Protein AF-W7QDV4-F1 (afdb_monomer_lite)

Secondary structure (DSSP, 8-state):
--TT--GGGSPPPHHHHHHHHHHHHS--BTT--HHHIIIIIHHHHHHH--TT-EEEE-TT---EEEESSTT-TTSPP--------B---EEEEE-TTSPEEEE---S----

pLDDT: mean 85.24, std 13.07, range [34.19, 94.06]

Sequence (111 aa):
MNETNKPWAQPMPEQQFSLMRQILDAPSPIGLEGAMTYGVLKPYFERFAPGDWHLHQYKGHAGVVLDTHPGRDDLLKVMIIGHADKIRMQVRSISDDGKIWINTDASCPPC

Foldseek 3Di:
DDPPPDVVVDDDPPVVVVLVVCLVPQAAAPVRLQSNLVVRVVVVCVVPQDPQWDWDDDPPDSDIDIGNHPPCPVDDDDDDDDDSHDFDWAFDDADPVRDTDTDRCRDDDDD

Radius of gyration: 19.46 Å; chains: 1; bounding box: 49×36×53 Å

Structure (mmCIF, N/CA/C/O backbone):
data_AF-W7QDV4-F1
#
_entry.id   AF-W7QDV4-F1
#
loop_
_atom_site.group_PDB
_atom_site.id
_atom_site.type_symbol
_atom_site.label_atom_id
_atom_site.label_alt_id
_atom_site.label_comp_id
_atom_site.label_asym_id
_atom_site.label_entity_id
_atom_site.label_seq_id
_atom_site.pdbx_PDB_ins_code
_atom_site.Cartn_x
_atom_site.Cartn_y
_at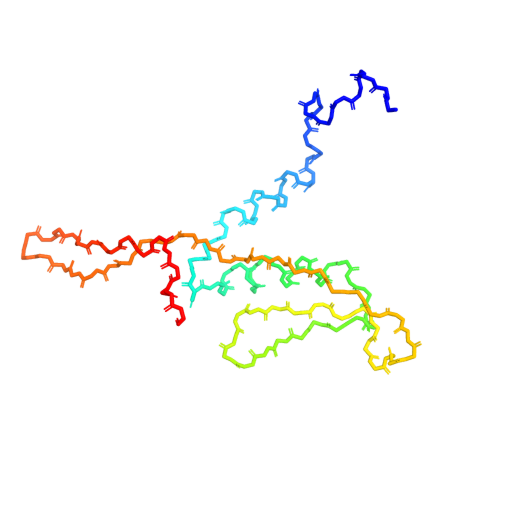om_site.Cartn_z
_atom_site.occupancy
_atom_site.B_iso_or_equiv
_atom_site.auth_seq_id
_atom_site.auth_comp_id
_atom_site.auth_asym_id
_atom_site.auth_atom_id
_atom_site.pdbx_PDB_model_num
ATOM 1 N N . MET A 1 1 ? 1.471 27.610 21.129 1.00 47.41 1 MET A N 1
ATOM 2 C CA . MET A 1 1 ? 2.384 26.532 20.691 1.00 47.41 1 MET A CA 1
ATOM 3 C C . MET A 1 1 ? 3.788 26.956 21.085 1.00 47.41 1 MET A C 1
ATOM 5 O O . MET A 1 1 ? 4.193 28.033 20.678 1.00 47.41 1 MET A O 1
ATOM 9 N N . ASN A 1 2 ? 4.472 26.205 21.954 1.00 52.31 2 ASN A N 1
ATOM 10 C CA . ASN A 1 2 ? 5.819 26.566 22.414 1.00 52.31 2 ASN A CA 1
ATOM 11 C C . ASN A 1 2 ? 6.821 26.454 21.252 1.00 52.31 2 ASN A C 1
ATOM 13 O O . ASN A 1 2 ? 7.011 25.366 20.714 1.00 52.31 2 ASN A O 1
ATOM 17 N N . GLU A 1 3 ? 7.477 27.568 20.918 1.00 60.69 3 GLU A N 1
ATOM 18 C CA . GLU A 1 3 ? 8.542 27.722 19.904 1.00 60.69 3 GLU A CA 1
ATOM 19 C C . GLU A 1 3 ? 9.678 26.680 20.009 1.00 60.69 3 GLU A C 1
ATOM 21 O O . GLU A 1 3 ? 10.369 26.395 19.030 1.00 60.69 3 GLU A O 1
ATOM 26 N N . THR A 1 4 ? 9.864 26.085 21.190 1.00 60.66 4 THR A N 1
ATOM 27 C CA . THR A 1 4 ? 10.951 25.154 21.519 1.00 60.66 4 THR A CA 1
ATOM 28 C C . THR A 1 4 ? 10.664 23.688 21.204 1.00 60.66 4 THR A C 1
ATOM 30 O O . THR A 1 4 ? 11.595 22.889 21.228 1.00 60.66 4 THR A O 1
ATOM 33 N N . ASN A 1 5 ? 9.420 23.301 20.901 1.00 70.00 5 ASN A N 1
ATOM 34 C CA . ASN A 1 5 ? 9.072 21.898 20.645 1.00 70.00 5 ASN A CA 1
ATOM 35 C C . ASN A 1 5 ? 8.727 21.679 19.169 1.00 70.00 5 ASN A C 1
ATOM 37 O O . ASN A 1 5 ? 7.590 21.403 18.789 1.00 70.00 5 ASN A O 1
ATOM 41 N N . LYS A 1 6 ? 9.732 21.897 18.320 1.00 77.75 6 LYS A N 1
ATOM 42 C CA . LYS A 1 6 ? 9.627 21.697 16.877 1.00 77.75 6 LYS A CA 1
ATOM 43 C C . LYS A 1 6 ? 9.684 20.192 16.580 1.00 77.75 6 LYS A C 1
ATOM 45 O O . LYS A 1 6 ? 10.669 19.561 16.955 1.00 77.75 6 LYS A O 1
ATOM 50 N N . PRO A 1 7 ? 8.694 19.602 15.887 1.00 72.69 7 PRO A N 1
ATOM 51 C CA . PRO A 1 7 ? 8.656 18.156 15.642 1.00 72.69 7 PRO A CA 1
ATOM 52 C C . PRO A 1 7 ? 9.832 17.642 14.795 1.00 72.69 7 PRO A C 1
ATOM 54 O O . PRO A 1 7 ? 10.145 16.462 14.848 1.00 72.69 7 PRO A O 1
ATOM 57 N N . TRP A 1 8 ? 10.526 18.519 14.062 1.00 81.31 8 TRP A N 1
ATOM 58 C CA . TRP A 1 8 ? 11.757 18.194 13.328 1.00 81.31 8 TRP A CA 1
ATOM 59 C C . TRP A 1 8 ? 13.040 18.262 14.173 1.00 81.31 8 TRP A C 1
ATOM 61 O O . TRP A 1 8 ? 14.112 17.936 13.674 1.00 81.31 8 TRP A O 1
ATOM 71 N N . ALA A 1 9 ? 12.961 18.714 15.429 1.00 86.00 9 ALA A N 1
ATOM 72 C CA . ALA A 1 9 ? 14.098 18.762 16.350 1.00 86.00 9 ALA A CA 1
ATOM 73 C C . ALA A 1 9 ? 14.279 17.459 17.149 1.00 86.00 9 ALA A C 1
ATOM 75 O O . ALA A 1 9 ? 15.273 17.310 17.853 1.00 86.00 9 ALA A O 1
ATOM 76 N N . GLN A 1 10 ? 13.324 16.530 17.055 1.00 86.38 10 GLN A N 1
ATOM 77 C CA . GLN A 1 10 ? 13.376 15.216 17.689 1.00 86.38 10 GLN A CA 1
ATOM 78 C C . GLN A 1 10 ? 13.356 14.130 16.608 1.00 86.38 10 GLN A C 1
ATOM 80 O O . GLN A 1 10 ? 12.637 14.278 15.616 1.00 86.38 10 GLN A O 1
ATOM 85 N N . PRO A 1 11 ? 14.133 13.045 16.765 1.00 87.75 11 PRO A N 1
ATOM 86 C CA . PRO A 1 11 ? 14.071 11.929 15.837 1.00 87.75 11 PRO A CA 1
ATOM 87 C C . PRO A 1 11 ? 12.683 11.283 15.876 1.00 87.75 11 PRO A C 1
ATOM 89 O O . PRO A 1 11 ? 12.031 11.215 16.921 1.00 87.75 11 PRO A O 1
ATOM 92 N N . MET A 1 12 ? 12.240 10.789 14.721 1.00 89.62 12 MET A N 1
ATOM 93 C CA . MET A 1 12 ? 11.018 9.997 14.629 1.00 89.62 12 MET A CA 1
ATOM 94 C C . MET A 1 12 ? 11.137 8.761 15.539 1.00 89.62 12 MET A C 1
ATOM 96 O O . MET A 1 12 ? 12.189 8.118 15.531 1.00 89.62 12 MET A O 1
ATOM 100 N N . PRO A 1 13 ? 10.089 8.391 16.298 1.00 93.25 13 PRO A N 1
ATOM 101 C CA . PRO A 1 13 ? 10.103 7.171 17.097 1.00 93.25 13 PRO A CA 1
ATOM 102 C C . PRO A 1 13 ? 10.435 5.938 16.250 1.00 93.25 13 PRO A C 1
ATOM 104 O O . PRO A 1 13 ? 9.913 5.779 15.146 1.00 93.25 13 PRO A O 1
ATOM 107 N N . GLU A 1 14 ? 11.241 5.028 16.796 1.00 93.62 14 GLU A N 1
ATOM 108 C CA . GLU A 1 14 ? 11.794 3.882 16.056 1.00 93.62 14 GLU A CA 1
ATOM 109 C C . GLU A 1 14 ? 10.721 3.007 15.388 1.00 93.62 14 GLU A C 1
ATOM 111 O O . GLU A 1 14 ? 10.885 2.550 14.258 1.00 93.62 14 GLU A O 1
ATOM 116 N N . GLN A 1 15 ? 9.581 2.811 16.058 1.00 91.94 15 GLN A N 1
ATOM 117 C CA . GLN A 1 15 ? 8.463 2.037 15.512 1.00 91.94 15 GLN A CA 1
ATOM 118 C C . GLN A 1 15 ? 7.847 2.704 14.276 1.00 91.94 15 GLN A C 1
ATOM 120 O O . GLN A 1 15 ? 7.561 2.028 13.287 1.00 91.94 15 GLN A O 1
ATOM 125 N N . GLN A 1 16 ? 7.669 4.028 14.317 1.00 92.00 16 GLN A N 1
ATOM 126 C CA . GLN A 1 16 ? 7.144 4.792 13.189 1.00 92.00 16 GLN A CA 1
ATOM 127 C C . GLN A 1 16 ? 8.161 4.816 12.045 1.00 92.00 16 GLN A C 1
ATOM 129 O O . GLN A 1 16 ? 7.790 4.605 10.894 1.00 92.00 16 GLN A O 1
ATOM 134 N N . PHE A 1 17 ? 9.446 4.993 12.358 1.00 93.75 17 PHE A N 1
ATOM 135 C CA . PHE A 1 17 ? 10.515 4.966 11.363 1.00 93.75 17 PHE A CA 1
ATOM 136 C C . PHE A 1 17 ? 10.612 3.608 10.657 1.00 93.75 17 PHE A C 1
ATOM 138 O O . PHE A 1 17 ? 10.670 3.547 9.429 1.00 93.75 17 PHE A O 1
ATOM 145 N N . SER A 1 18 ? 10.551 2.513 11.416 1.00 94.00 18 SER A N 1
ATOM 146 C CA . SER A 1 18 ? 10.566 1.150 10.878 1.00 94.00 18 SER A CA 1
ATOM 147 C C . SER A 1 18 ? 9.383 0.882 9.947 1.00 94.00 18 SER A C 1
ATOM 149 O O . SER A 1 18 ? 9.565 0.313 8.871 1.00 94.00 18 SER A O 1
ATOM 151 N N . LEU A 1 19 ? 8.182 1.340 10.318 1.00 92.62 19 LEU A N 1
ATOM 152 C CA . LEU A 1 19 ? 7.003 1.249 9.458 1.00 92.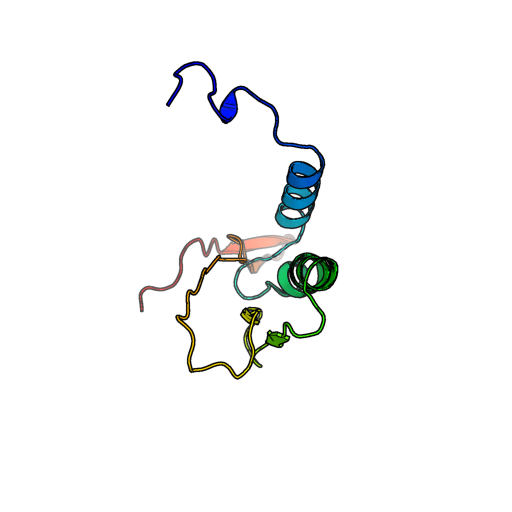62 19 LEU A CA 1
ATOM 153 C C . LEU A 1 19 ? 7.185 2.058 8.169 1.00 92.62 19 LEU A C 1
ATOM 155 O O . LEU A 1 19 ? 6.959 1.541 7.078 1.00 92.62 19 LEU A O 1
ATOM 159 N N . MET A 1 20 ? 7.634 3.311 8.278 1.00 93.31 20 MET A N 1
ATOM 160 C CA . MET A 1 20 ? 7.888 4.159 7.110 1.00 93.31 20 MET A CA 1
ATOM 161 C C . MET A 1 20 ? 8.926 3.537 6.181 1.00 93.31 20 MET A C 1
ATOM 163 O O . MET A 1 20 ? 8.762 3.574 4.964 1.00 93.31 20 MET A O 1
ATOM 167 N N . ARG A 1 21 ? 9.964 2.908 6.737 1.00 94.06 21 ARG A N 1
ATOM 168 C CA . ARG A 1 21 ? 10.961 2.173 5.961 1.00 94.06 21 ARG A CA 1
ATOM 169 C C . ARG A 1 21 ? 10.332 1.014 5.188 1.00 94.06 21 ARG A C 1
ATOM 171 O O . ARG A 1 21 ? 10.613 0.891 4.005 1.00 94.06 21 ARG A O 1
ATOM 178 N N . GLN A 1 22 ? 9.462 0.216 5.809 1.00 93.62 22 GLN A N 1
ATOM 179 C CA . GLN A 1 22 ? 8.748 -0.876 5.126 1.00 93.62 22 GLN A CA 1
ATOM 180 C C . GLN A 1 22 ? 7.842 -0.362 4.000 1.00 93.62 22 GLN A C 1
ATOM 182 O O . GLN A 1 22 ? 7.839 -0.919 2.905 1.00 93.62 22 GLN A O 1
ATOM 187 N N . ILE A 1 23 ? 7.114 0.730 4.248 1.00 92.69 23 ILE A N 1
ATOM 188 C CA . ILE A 1 23 ? 6.277 1.385 3.236 1.00 92.69 23 ILE A CA 1
ATOM 189 C C . ILE A 1 23 ? 7.146 1.861 2.067 1.00 92.69 23 ILE A C 1
ATOM 191 O O . ILE A 1 23 ? 6.823 1.616 0.909 1.00 92.69 23 ILE A O 1
ATOM 195 N N . LEU A 1 24 ? 8.269 2.530 2.328 1.00 92.00 24 LEU A N 1
ATOM 196 C CA . LEU A 1 24 ? 9.136 3.051 1.269 1.00 92.00 24 LEU A CA 1
ATOM 197 C C . LEU A 1 24 ? 9.833 1.942 0.470 1.00 92.00 24 LEU A C 1
ATOM 199 O O . LEU A 1 24 ? 9.941 2.083 -0.748 1.00 92.00 24 LEU A O 1
ATOM 203 N N . ASP A 1 25 ? 10.219 0.849 1.124 1.00 93.88 25 ASP A N 1
ATOM 204 C CA . ASP A 1 25 ? 10.905 -0.295 0.513 1.00 93.88 25 ASP A CA 1
ATOM 205 C C . ASP A 1 25 ? 9.983 -1.142 -0.381 1.00 93.88 25 ASP A C 1
ATOM 207 O O . ASP A 1 25 ? 10.417 -1.679 -1.398 1.00 93.88 25 ASP A O 1
ATOM 211 N N . ALA A 1 26 ? 8.684 -1.212 -0.066 1.00 93.56 26 ALA A N 1
ATOM 212 C CA . ALA A 1 26 ? 7.733 -1.966 -0.877 1.00 93.56 26 ALA A CA 1
ATOM 213 C C . ALA A 1 26 ? 7.534 -1.327 -2.268 1.00 93.56 26 ALA A C 1
ATOM 215 O O . ALA A 1 26 ? 7.065 -0.187 -2.356 1.00 93.56 26 ALA A O 1
ATOM 216 N N . PRO A 1 27 ? 7.837 -2.023 -3.379 1.00 90.81 27 PRO A N 1
ATOM 217 C CA . PRO A 1 27 ? 7.631 -1.470 -4.711 1.00 90.81 27 PRO A CA 1
ATOM 218 C C . PRO A 1 27 ? 6.132 -1.328 -4.997 1.00 90.81 27 PRO A C 1
ATOM 220 O O . PRO A 1 27 ? 5.383 -2.298 -4.937 1.00 90.81 27 PRO A O 1
ATOM 223 N N . SER A 1 28 ? 5.687 -0.121 -5.332 1.00 90.56 28 SER A N 1
ATOM 224 C CA . SER A 1 28 ? 4.295 0.141 -5.716 1.00 90.56 28 SER A CA 1
ATOM 225 C C . SER A 1 28 ? 4.190 1.096 -6.897 1.00 90.56 28 SER A C 1
ATOM 227 O O . SER A 1 28 ? 3.549 2.135 -6.784 1.00 90.56 28 SER A O 1
ATOM 229 N N . PRO A 1 29 ? 4.836 0.805 -8.039 1.00 88.19 29 PRO A N 1
ATOM 230 C CA . PRO A 1 29 ? 4.650 1.639 -9.213 1.00 88.19 29 PRO A CA 1
ATOM 231 C C . PRO A 1 29 ? 3.158 1.712 -9.562 1.00 88.19 29 PRO A C 1
ATOM 233 O O . PRO A 1 29 ? 2.450 0.718 -9.403 1.00 88.19 29 PRO A O 1
ATOM 236 N N . ILE A 1 30 ? 2.686 2.872 -10.030 1.00 84.94 30 ILE A N 1
ATOM 237 C CA . ILE A 1 30 ? 1.274 3.051 -10.411 1.00 84.94 30 ILE A CA 1
ATOM 238 C C . ILE A 1 30 ? 0.789 1.893 -11.305 1.00 84.94 30 ILE A C 1
ATOM 240 O O . ILE A 1 30 ? 1.537 1.405 -12.151 1.00 84.94 30 ILE A O 1
ATOM 244 N N . GLY A 1 31 ? -0.420 1.387 -11.079 1.00 82.06 31 GLY A N 1
ATOM 245 C CA . GLY A 1 31 ? -0.991 0.194 -11.717 1.00 82.06 31 GLY A CA 1
ATOM 246 C C . GLY A 1 31 ? -0.438 -1.160 -11.243 1.00 82.06 31 GLY A C 1
ATOM 247 O O . GLY A 1 31 ? -0.900 -2.196 -11.719 1.00 82.06 31 GLY A O 1
ATOM 248 N N . LEU A 1 32 ? 0.555 -1.177 -10.350 1.00 85.56 32 LEU A N 1
ATOM 249 C CA . LEU A 1 32 ? 1.238 -2.369 -9.835 1.00 85.56 32 LEU A CA 1
ATOM 250 C C . LEU A 1 32 ? 1.497 -2.246 -8.318 1.00 85.56 32 LEU A C 1
ATOM 252 O O . LEU A 1 32 ? 2.596 -2.490 -7.821 1.00 85.56 32 LEU A O 1
ATOM 256 N N . GLU A 1 33 ? 0.469 -1.883 -7.554 1.00 89.12 33 GLU A N 1
ATOM 257 C CA . GLU A 1 33 ? 0.569 -1.559 -6.124 1.00 89.12 33 GLU A CA 1
ATOM 258 C C . GLU A 1 33 ? 0.470 -2.783 -5.198 1.00 89.12 33 GLU A C 1
ATOM 260 O O . GLU A 1 33 ? 0.538 -2.654 -3.977 1.00 89.12 33 GLU A O 1
ATOM 265 N N . GLY A 1 34 ? 0.325 -3.990 -5.754 1.00 86.06 34 GLY A N 1
ATOM 266 C CA . GLY A 1 34 ? 0.029 -5.201 -4.984 1.00 86.06 34 GLY A CA 1
ATOM 267 C C . GLY A 1 34 ? 1.022 -5.496 -3.853 1.00 86.06 34 GLY A C 1
ATOM 268 O O . GLY A 1 34 ? 0.601 -5.910 -2.774 1.00 86.06 34 GLY A O 1
ATOM 269 N N . ALA A 1 35 ? 2.320 -5.245 -4.047 1.00 88.94 35 ALA A N 1
ATOM 270 C CA . ALA A 1 35 ? 3.308 -5.486 -2.993 1.00 88.94 35 ALA A CA 1
ATOM 271 C C . ALA A 1 35 ? 3.134 -4.533 -1.796 1.00 88.94 35 ALA A C 1
ATOM 273 O O . ALA A 1 35 ? 3.282 -4.961 -0.655 1.00 88.94 35 ALA A O 1
ATOM 274 N N . MET A 1 36 ? 2.738 -3.279 -2.028 1.00 92.62 36 MET A N 1
ATOM 275 C CA . MET A 1 36 ? 2.384 -2.349 -0.952 1.00 92.62 36 MET A CA 1
ATOM 276 C C . MET A 1 36 ? 1.074 -2.757 -0.281 1.00 92.62 36 MET A C 1
ATOM 278 O O . MET A 1 36 ? 1.018 -2.905 0.940 1.00 92.62 36 MET A O 1
ATOM 282 N N . THR A 1 37 ? 0.021 -2.968 -1.069 1.00 90.75 37 THR A N 1
ATOM 283 C CA . THR A 1 37 ? -1.317 -3.237 -0.538 1.00 90.75 37 THR A CA 1
ATOM 284 C C . THR A 1 37 ? -1.366 -4.535 0.258 1.00 90.75 37 THR A C 1
ATOM 286 O O . THR A 1 37 ? -1.807 -4.534 1.406 1.00 90.75 37 THR A O 1
ATOM 289 N N . TYR A 1 38 ? -0.917 -5.645 -0.330 1.00 89.12 38 TYR A N 1
ATOM 290 C CA . TYR A 1 38 ? -1.024 -6.966 0.292 1.00 89.12 38 TYR A CA 1
ATOM 291 C C . TYR A 1 38 ? 0.186 -7.312 1.158 1.00 89.12 38 TYR A C 1
ATOM 293 O O . TYR A 1 38 ? 0.045 -8.092 2.094 1.00 89.12 38 TYR A O 1
ATOM 301 N N . GLY A 1 39 ? 1.361 -6.760 0.847 1.00 89.25 39 GLY A N 1
ATOM 302 C CA . GLY A 1 39 ? 2.598 -7.061 1.568 1.00 89.25 39 GLY A CA 1
ATOM 303 C C . GLY A 1 39 ? 2.843 -6.174 2.786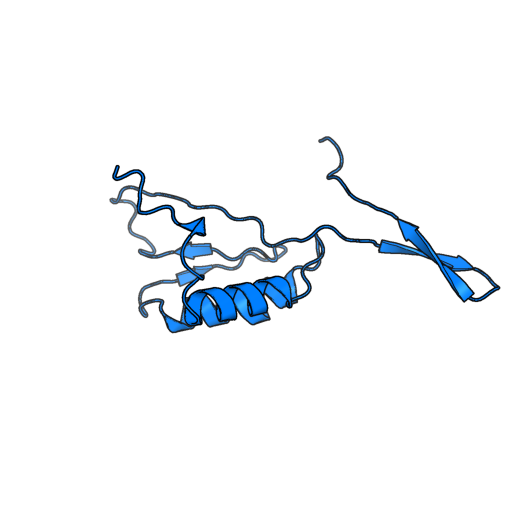 1.00 89.25 39 GLY A C 1
ATOM 304 O O . GLY A 1 39 ? 3.494 -6.625 3.724 1.00 89.25 39 GLY A O 1
ATOM 305 N N . VAL A 1 40 ? 2.317 -4.942 2.802 1.00 92.62 40 VAL A N 1
ATOM 306 C CA . VAL A 1 40 ? 2.567 -3.979 3.889 1.00 92.62 40 VAL A CA 1
ATOM 307 C C . VAL A 1 40 ? 1.275 -3.498 4.536 1.00 92.62 40 VAL A C 1
ATOM 309 O O . VAL A 1 40 ? 1.079 -3.707 5.731 1.00 92.62 40 VAL A O 1
ATOM 312 N N . LEU A 1 41 ? 0.373 -2.878 3.770 1.00 92.19 41 LEU A N 1
ATOM 313 C CA . LEU A 1 41 ? -0.783 -2.173 4.332 1.00 92.19 41 LEU A CA 1
ATOM 314 C C . LEU A 1 41 ? -1.806 -3.118 4.960 1.00 92.19 41 LEU A C 1
ATOM 316 O O . LEU A 1 41 ? -2.187 -2.922 6.110 1.00 92.19 41 LEU A O 1
ATOM 320 N N . LYS A 1 42 ? -2.231 -4.160 4.240 1.00 91.56 42 LYS A N 1
ATOM 321 C CA . LYS A 1 42 ? -3.189 -5.142 4.760 1.00 91.56 42 LYS A CA 1
ATOM 322 C C . LYS A 1 42 ? -2.683 -5.821 6.047 1.00 91.56 42 LYS A C 1
ATOM 324 O O . LYS A 1 42 ? -3.394 -5.725 7.044 1.00 91.56 42 LYS A O 1
ATOM 329 N N . PRO A 1 43 ? -1.464 -6.399 6.092 1.00 92.56 43 PRO A N 1
ATOM 330 C CA . PRO A 1 43 ? -0.922 -6.971 7.326 1.00 92.56 43 PRO A CA 1
ATOM 331 C C . PRO A 1 43 ? -0.798 -5.951 8.462 1.00 92.56 43 PRO A C 1
ATOM 333 O O . PRO A 1 43 ? -1.012 -6.282 9.628 1.00 92.56 43 PRO A O 1
ATOM 336 N N . TYR A 1 44 ? -0.454 -4.700 8.138 1.00 92.75 44 TYR A N 1
ATOM 337 C CA . TYR A 1 44 ? -0.377 -3.635 9.130 1.00 92.75 44 TYR A CA 1
ATOM 338 C C . TYR A 1 44 ? -1.750 -3.317 9.734 1.00 92.75 44 TYR A C 1
ATOM 340 O O . TYR A 1 44 ? -1.858 -3.231 10.955 1.00 92.75 44 TYR A O 1
ATOM 348 N N . PHE A 1 45 ? -2.799 -3.197 8.914 1.00 92.69 45 PHE A N 1
ATOM 349 C CA . PHE A 1 45 ? -4.164 -2.970 9.393 1.00 92.69 45 PHE A CA 1
ATOM 350 C C . PHE A 1 45 ? -4.680 -4.141 10.227 1.00 92.69 45 PHE A C 1
ATOM 352 O O . PHE A 1 45 ? -5.173 -3.928 11.330 1.00 92.69 45 PHE A O 1
ATOM 359 N N . GLU A 1 46 ? -4.486 -5.374 9.761 1.00 91.06 46 GLU A N 1
ATOM 360 C CA . GLU A 1 46 ? -4.900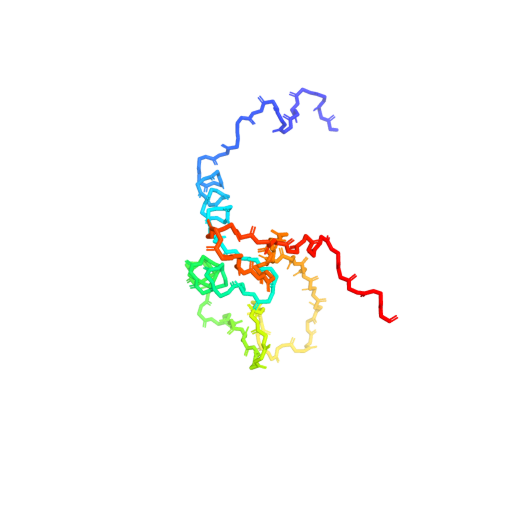 -6.590 10.475 1.00 91.06 46 GLU A CA 1
ATOM 361 C C . GLU A 1 46 ? -4.235 -6.735 11.854 1.00 91.06 46 GLU A C 1
ATOM 363 O O . GLU A 1 46 ? -4.787 -7.382 12.740 1.00 91.06 46 GLU A O 1
ATOM 368 N N . ARG A 1 47 ? -3.070 -6.111 12.077 1.00 91.31 47 ARG A N 1
ATOM 369 C CA . ARG A 1 47 ? -2.378 -6.148 13.372 1.00 91.31 47 ARG A CA 1
ATOM 370 C C . ARG A 1 47 ? -3.093 -5.357 14.468 1.00 91.31 47 ARG A C 1
ATOM 372 O O . ARG A 1 47 ? -2.979 -5.731 15.634 1.00 91.31 47 ARG A O 1
ATOM 379 N N . PHE A 1 48 ? -3.726 -4.234 14.131 1.00 90.50 48 PHE A N 1
ATOM 380 C CA . PHE A 1 48 ? -4.333 -3.343 15.128 1.00 90.50 48 PHE A CA 1
ATOM 381 C C . PHE A 1 48 ? -5.854 -3.250 15.023 1.00 90.50 48 PHE A C 1
ATOM 383 O O . PHE A 1 48 ? -6.484 -2.798 15.978 1.00 90.50 48 PHE A O 1
ATOM 390 N N . ALA A 1 49 ? -6.436 -3.635 13.887 1.00 92.00 49 ALA A N 1
ATOM 391 C CA . ALA A 1 49 ? -7.870 -3.582 13.673 1.00 92.00 49 ALA A CA 1
ATOM 392 C C . ALA A 1 49 ? -8.597 -4.565 14.614 1.00 92.00 49 ALA A C 1
ATOM 394 O O . ALA A 1 49 ? -8.265 -5.754 14.642 1.00 92.00 49 ALA A O 1
ATOM 395 N N . PRO A 1 50 ? -9.592 -4.092 15.380 1.00 91.19 50 PRO A N 1
ATOM 396 C CA . PRO A 1 50 ? -10.564 -4.948 16.048 1.00 91.19 50 PRO A CA 1
ATOM 397 C C . PRO A 1 50 ? -11.272 -5.908 15.076 1.00 91.19 50 PRO A C 1
ATOM 399 O O . PRO A 1 50 ? -11.390 -5.631 13.885 1.00 91.19 50 PRO A O 1
ATOM 402 N N . GLY A 1 51 ? -11.765 -7.043 15.582 1.00 89.19 51 GLY A N 1
ATOM 403 C CA . GLY A 1 51 ? -12.373 -8.089 14.744 1.00 89.19 51 GLY A CA 1
ATOM 404 C C . GLY A 1 51 ? -13.708 -7.712 14.089 1.00 89.19 51 GLY A C 1
ATOM 405 O O . GLY A 1 51 ? -14.158 -8.415 13.190 1.00 89.19 51 GLY A O 1
ATOM 406 N N . ASP A 1 52 ? -14.342 -6.630 14.536 1.00 91.50 52 ASP A N 1
ATOM 407 C CA . ASP A 1 52 ? -15.549 -6.035 13.956 1.00 91.50 52 ASP A CA 1
ATOM 408 C C . ASP A 1 52 ? -15.246 -5.010 12.849 1.00 91.50 52 ASP A C 1
ATOM 410 O O . ASP A 1 52 ? -16.169 -4.525 12.197 1.00 91.50 52 ASP A O 1
ATOM 414 N N . TRP A 1 53 ? -13.971 -4.691 12.603 1.00 93.81 53 TRP A N 1
ATOM 415 C CA . TRP A 1 53 ? -13.556 -3.860 11.474 1.00 93.81 53 TRP A CA 1
ATOM 416 C C . TRP A 1 53 ? -13.409 -4.715 10.217 1.00 93.81 53 TRP A C 1
ATOM 418 O O . TRP A 1 53 ? -12.966 -5.863 10.265 1.00 93.81 53 TRP A O 1
ATOM 428 N N . HIS A 1 54 ? -13.741 -4.144 9.061 1.00 91.69 54 HIS A N 1
ATOM 429 C CA . HIS A 1 54 ? -13.683 -4.845 7.783 1.00 91.69 54 HIS A CA 1
ATOM 430 C C . HIS A 1 54 ? -12.698 -4.183 6.832 1.00 91.69 54 HIS A C 1
ATOM 432 O O . HIS A 1 54 ? -12.781 -2.995 6.529 1.00 91.69 54 HIS A O 1
ATOM 438 N N . LEU A 1 55 ? -11.777 -4.986 6.302 1.00 91.19 55 LEU A N 1
ATOM 439 C CA . LEU A 1 55 ? -10.926 -4.571 5.198 1.00 91.19 55 LEU A CA 1
ATOM 440 C C . LEU A 1 55 ? -11.599 -4.947 3.873 1.00 91.19 55 LEU A C 1
ATOM 442 O O . LEU A 1 55 ? -11.693 -6.122 3.515 1.00 91.19 55 LEU A O 1
ATOM 446 N N . HIS A 1 56 ? -12.059 -3.944 3.134 1.00 90.62 56 HIS A N 1
ATOM 447 C CA . HIS A 1 56 ? -12.684 -4.113 1.830 1.00 90.62 56 HIS A CA 1
ATOM 448 C C . HIS A 1 56 ? -11.652 -4.021 0.710 1.00 90.62 56 HIS A C 1
ATOM 450 O O . HIS A 1 56 ? -10.800 -3.129 0.685 1.00 90.62 56 HIS A O 1
ATOM 456 N N . GLN A 1 57 ? -11.790 -4.923 -0.258 1.00 86.62 57 GLN A N 1
ATOM 457 C CA . GLN A 1 57 ? -11.028 -4.933 -1.496 1.00 86.62 57 GLN A CA 1
ATOM 458 C C . GLN A 1 57 ? -11.998 -5.022 -2.672 1.00 86.62 57 GLN A C 1
ATOM 460 O O . GLN A 1 57 ? -12.918 -5.841 -2.674 1.00 86.62 57 GLN A O 1
ATOM 465 N N . TYR A 1 58 ? -11.765 -4.201 -3.691 1.00 84.25 58 TYR A N 1
ATOM 466 C CA . TYR A 1 58 ? -12.608 -4.152 -4.878 1.00 84.25 58 TYR A CA 1
ATOM 467 C C . TYR A 1 58 ? -11.900 -4.820 -6.053 1.00 84.25 58 TYR A C 1
ATOM 469 O O . TYR A 1 58 ? -10.729 -4.565 -6.330 1.00 84.25 58 TYR A O 1
ATOM 477 N N . LYS A 1 59 ? -12.613 -5.697 -6.763 1.00 79.62 59 LYS A N 1
ATOM 478 C CA . LYS A 1 59 ? -12.062 -6.398 -7.927 1.00 79.62 59 LYS A CA 1
ATOM 479 C C . LYS A 1 59 ? -11.633 -5.380 -8.991 1.00 79.62 59 LYS A C 1
ATOM 481 O O . LYS A 1 59 ? -12.425 -4.530 -9.376 1.00 79.62 59 LYS A O 1
ATOM 486 N N . GLY A 1 60 ? -10.395 -5.495 -9.473 1.00 76.62 60 GLY A N 1
ATOM 487 C CA . GLY A 1 60 ? -9.821 -4.569 -10.458 1.00 76.62 60 GLY A CA 1
ATOM 488 C C . GLY A 1 60 ? -9.126 -3.342 -9.859 1.00 76.62 60 GLY A C 1
ATOM 489 O O . GLY A 1 60 ? -8.519 -2.585 -10.608 1.00 76.62 60 GLY A O 1
ATOM 490 N N . HIS A 1 61 ? -9.144 -3.176 -8.532 1.00 76.38 61 HIS A N 1
ATOM 491 C CA . HIS A 1 61 ? -8.426 -2.114 -7.834 1.00 76.38 61 HIS A CA 1
ATOM 492 C C . HIS A 1 61 ? -7.462 -2.706 -6.803 1.00 76.38 61 HIS A C 1
ATOM 494 O O . HIS A 1 61 ? -7.826 -3.582 -6.021 1.00 76.38 61 HIS A O 1
ATOM 500 N N . ALA A 1 62 ? -6.231 -2.198 -6.774 1.00 80.12 62 ALA A N 1
ATOM 501 C CA . ALA A 1 62 ? -5.264 -2.529 -5.728 1.00 80.12 62 ALA A CA 1
ATOM 502 C C . ALA A 1 62 ? -5.478 -1.703 -4.445 1.00 80.12 62 ALA A C 1
ATOM 504 O O . ALA A 1 62 ? -4.709 -1.834 -3.500 1.00 80.12 62 ALA A O 1
ATOM 505 N N . GLY A 1 63 ? -6.503 -0.847 -4.397 1.00 83.94 63 GLY A N 1
ATOM 506 C CA . GLY A 1 63 ? -6.867 -0.092 -3.202 1.00 83.94 63 GLY A CA 1
ATOM 507 C C . GLY A 1 63 ? -7.513 -0.975 -2.134 1.00 83.94 63 GLY A C 1
ATOM 508 O O . GLY A 1 63 ? -8.235 -1.926 -2.443 1.00 83.94 63 GLY A O 1
ATOM 509 N N . VAL A 1 64 ? -7.277 -0.621 -0.874 1.00 89.19 64 VAL A N 1
ATOM 510 C CA . VAL A 1 64 ? -7.952 -1.203 0.291 1.00 89.19 64 VAL A CA 1
ATOM 511 C C . VAL A 1 64 ? -8.689 -0.114 1.047 1.00 89.19 64 VAL A C 1
ATOM 513 O O . VAL A 1 64 ? -8.228 1.025 1.117 1.00 89.19 64 VAL A O 1
ATOM 516 N N . VAL A 1 65 ? -9.832 -0.470 1.620 1.00 92.00 65 VAL A N 1
ATOM 517 C CA . VAL A 1 65 ? -10.610 0.416 2.487 1.00 92.00 65 VAL A CA 1
ATOM 518 C C . VAL A 1 65 ? -10.777 -0.273 3.828 1.00 92.00 65 VAL A C 1
ATOM 520 O O . VAL A 1 65 ? -11.283 -1.389 3.882 1.00 92.00 65 VAL A O 1
ATOM 523 N N . LEU A 1 66 ? -10.339 0.382 4.899 1.00 92.81 66 LEU A N 1
ATOM 524 C CA . LEU A 1 66 ? -10.584 -0.074 6.261 1.00 92.81 66 LEU A CA 1
ATOM 525 C C . LEU A 1 66 ? -11.871 0.577 6.773 1.00 92.81 66 LEU A C 1
AT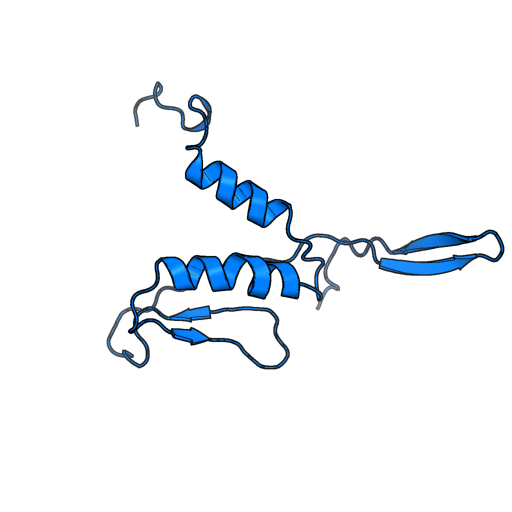OM 527 O O . LEU A 1 66 ? -11.904 1.787 6.990 1.00 92.81 66 LEU A O 1
ATOM 531 N N . ASP A 1 67 ? -12.918 -0.222 6.938 1.00 93.00 67 ASP A N 1
ATOM 532 C CA . ASP A 1 67 ? -14.174 0.186 7.559 1.00 93.00 67 ASP A CA 1
ATOM 533 C C . ASP A 1 67 ? -14.150 -0.175 9.046 1.00 93.00 67 ASP A C 1
ATOM 535 O O . ASP A 1 67 ? -13.941 -1.327 9.423 1.00 93.00 67 ASP A O 1
ATOM 539 N N . THR A 1 68 ? -14.347 0.832 9.891 1.00 92.31 68 THR A N 1
ATOM 540 C CA . THR A 1 68 ? -14.312 0.681 11.351 1.00 92.31 68 THR A CA 1
ATOM 541 C C . THR A 1 68 ? -15.662 0.295 11.951 1.00 92.31 68 THR A C 1
ATOM 543 O O . THR A 1 68 ? -15.702 -0.170 13.083 1.00 92.31 68 THR A O 1
ATOM 546 N N . HIS A 1 69 ? -16.767 0.525 11.235 1.00 92.25 69 HIS A N 1
ATOM 547 C CA . HIS A 1 69 ? -18.131 0.305 11.723 1.00 92.25 69 HIS A CA 1
ATOM 548 C C . HIS A 1 69 ? -19.025 -0.155 10.557 1.00 92.25 69 HIS A C 1
ATOM 550 O O . HIS A 1 69 ? -19.912 0.589 10.117 1.00 92.25 69 HIS A O 1
ATOM 556 N N . PRO A 1 70 ? -18.810 -1.382 10.050 1.00 90.62 70 PRO A N 1
ATOM 557 C CA . PRO A 1 70 ? -19.557 -1.911 8.911 1.00 90.62 70 PRO A CA 1
ATOM 558 C C . PRO A 1 70 ? -21.072 -1.892 9.178 1.00 90.62 70 PRO A C 1
ATOM 560 O O . PRO A 1 70 ? -21.555 -2.367 10.206 1.00 90.62 70 PRO A O 1
ATOM 563 N N . GLY A 1 71 ? -21.848 -1.349 8.239 1.00 88.62 71 GLY A N 1
ATOM 564 C CA . GLY A 1 71 ? -23.318 -1.355 8.301 1.00 88.62 71 GLY A CA 1
ATOM 565 C C . GLY A 1 71 ? -23.954 -0.361 9.283 1.00 88.62 71 GLY A C 1
ATOM 566 O O . GLY A 1 71 ? -25.173 -0.373 9.453 1.00 88.62 71 GLY A O 1
ATOM 567 N N . ARG A 1 72 ? -23.167 0.517 9.919 1.00 89.00 72 ARG A N 1
ATOM 568 C CA . ARG A 1 72 ? -23.678 1.612 10.761 1.00 89.00 72 ARG A CA 1
ATOM 569 C C . ARG A 1 72 ? -23.844 2.889 9.945 1.00 89.00 72 ARG A C 1
ATOM 571 O O . ARG A 1 72 ? -22.978 3.761 9.915 1.00 89.00 72 ARG A O 1
ATOM 578 N N . ASP A 1 73 ? -24.984 2.990 9.271 1.00 89.00 73 ASP A N 1
ATOM 579 C CA . ASP A 1 73 ? -25.343 4.161 8.460 1.00 89.00 73 ASP A CA 1
ATOM 580 C C . ASP A 1 73 ? -25.880 5.344 9.283 1.00 89.00 73 ASP A C 1
ATOM 582 O O . ASP A 1 73 ? -26.046 6.440 8.756 1.00 89.00 73 ASP A O 1
ATOM 586 N N . ASP A 1 74 ? -26.124 5.138 10.578 1.00 93.06 74 ASP A N 1
ATOM 587 C CA . ASP A 1 74 ? -26.613 6.135 11.534 1.00 93.06 74 ASP A CA 1
ATOM 588 C C . ASP A 1 74 ? -25.518 7.079 12.064 1.00 93.06 74 ASP A C 1
ATOM 590 O O . ASP A 1 74 ? -25.821 8.090 12.699 1.00 93.06 74 ASP A O 1
ATOM 594 N N . LEU A 1 75 ? -24.245 6.760 11.813 1.00 92.19 75 LEU A N 1
ATOM 595 C CA . LEU A 1 75 ? -23.090 7.500 12.316 1.00 92.19 75 LEU A CA 1
ATOM 596 C C . LEU A 1 75 ? -22.539 8.490 11.280 1.00 92.19 75 LEU A C 1
ATOM 598 O O . LEU A 1 75 ? -22.657 8.304 10.068 1.00 92.19 75 LEU A O 1
ATOM 602 N N . LEU A 1 76 ? -21.861 9.535 11.763 1.00 93.31 76 LEU A N 1
ATOM 603 C CA . LEU A 1 76 ? -21.080 10.425 10.905 1.00 93.31 76 LEU A CA 1
ATOM 604 C C . LEU A 1 76 ? -19.929 9.646 10.252 1.00 93.31 76 LEU A C 1
ATOM 606 O O . LEU A 1 76 ? -19.096 9.064 10.945 1.00 93.31 76 LEU A O 1
ATOM 610 N N . LYS A 1 77 ? -19.845 9.700 8.920 1.00 92.44 77 LYS A N 1
ATOM 611 C CA . LYS A 1 77 ? -18.784 9.047 8.145 1.00 92.44 77 LYS A CA 1
ATOM 612 C C . LYS A 1 77 ? -17.668 10.038 7.815 1.00 92.44 77 LYS A C 1
ATOM 614 O O . LYS A 1 77 ? -17.925 11.099 7.251 1.00 92.44 77 LYS A O 1
ATOM 619 N N . VAL A 1 78 ? -16.428 9.667 8.130 1.00 93.81 78 VAL A N 1
ATOM 620 C CA . VAL A 1 78 ? -15.214 10.411 7.761 1.00 93.81 78 VAL A CA 1
ATOM 621 C C . VAL A 1 78 ? -14.317 9.490 6.941 1.00 93.81 78 VAL A C 1
ATOM 623 O O . VAL A 1 78 ? -14.016 8.382 7.375 1.00 93.81 78 VAL A O 1
ATOM 626 N N . MET A 1 79 ? -13.882 9.948 5.764 1.00 93.31 79 MET A N 1
ATOM 627 C CA . MET A 1 79 ? -12.998 9.191 4.876 1.00 93.31 79 MET A CA 1
ATOM 628 C C . MET A 1 79 ? -11.637 9.879 4.777 1.00 93.31 79 MET A C 1
ATOM 630 O O . MET A 1 79 ? -11.548 11.036 4.369 1.00 93.31 79 MET A O 1
ATOM 634 N N . ILE A 1 80 ? -10.578 9.154 5.138 1.00 92.12 80 ILE A N 1
ATOM 635 C CA . ILE A 1 80 ? -9.187 9.586 4.963 1.00 92.12 80 ILE A CA 1
ATOM 636 C C . ILE A 1 80 ? -8.611 8.797 3.792 1.00 92.12 80 ILE A C 1
ATOM 638 O O . ILE A 1 80 ? -8.650 7.568 3.792 1.00 92.12 80 ILE A O 1
ATOM 642 N N . ILE A 1 81 ? -8.093 9.508 2.791 1.00 90.50 81 ILE A N 1
ATOM 643 C CA . ILE A 1 81 ? -7.593 8.912 1.550 1.00 90.50 81 ILE A CA 1
ATOM 644 C C . ILE A 1 81 ? -6.101 9.196 1.429 1.00 90.50 81 ILE A C 1
ATOM 646 O O . ILE A 1 81 ? -5.669 10.344 1.531 1.00 90.50 81 ILE A O 1
ATOM 650 N N . GLY A 1 82 ? -5.327 8.139 1.194 1.00 89.62 82 GLY A N 1
ATOM 651 C CA . GLY A 1 82 ? -3.909 8.204 0.870 1.00 89.62 82 GLY A CA 1
ATOM 652 C C . GLY A 1 82 ? -3.631 7.501 -0.453 1.00 89.62 82 GLY A C 1
ATOM 653 O O . GLY A 1 82 ? -4.246 6.482 -0.762 1.00 89.62 82 GLY A O 1
ATOM 654 N N . HIS A 1 83 ? -2.700 8.054 -1.222 1.00 88.94 83 HIS A N 1
ATOM 655 C CA . HIS A 1 83 ? -2.170 7.436 -2.433 1.00 88.94 83 HIS A CA 1
ATOM 656 C C . HIS A 1 83 ? -1.047 6.464 -2.045 1.00 88.94 83 HIS A C 1
ATOM 658 O O . HIS A 1 83 ? -0.158 6.816 -1.267 1.00 88.94 83 HIS A O 1
ATOM 664 N N . ALA A 1 84 ? -1.141 5.228 -2.539 1.00 87.88 84 ALA A N 1
ATOM 665 C CA . ALA A 1 84 ? -0.200 4.147 -2.239 1.00 87.88 84 ALA A CA 1
ATOM 666 C C . ALA A 1 84 ? 0.745 3.841 -3.410 1.00 87.88 84 ALA A C 1
ATOM 668 O O . ALA A 1 84 ? 1.742 3.130 -3.232 1.00 87.88 84 ALA A O 1
ATOM 669 N N . ASP A 1 85 ? 0.430 4.347 -4.603 1.00 85.81 85 ASP A N 1
ATOM 670 C CA . ASP A 1 85 ? 1.302 4.220 -5.755 1.00 85.81 85 ASP A CA 1
ATOM 671 C C . ASP A 1 85 ? 2.561 5.090 -5.619 1.00 85.81 85 ASP A C 1
ATOM 673 O O . ASP A 1 85 ? 2.719 5.910 -4.720 1.00 85.81 85 ASP A O 1
ATOM 677 N N . LYS A 1 86 ? 3.533 4.828 -6.477 1.00 88.38 86 LYS A N 1
ATOM 678 C CA . LYS A 1 86 ? 4.806 5.528 -6.568 1.00 88.38 86 LYS A CA 1
ATOM 679 C C . LYS A 1 86 ? 5.084 5.793 -8.038 1.00 88.38 86 LYS A C 1
ATOM 681 O O . LYS A 1 86 ? 4.713 5.007 -8.918 1.00 88.38 86 LYS A O 1
ATOM 686 N N . ILE A 1 87 ? 5.767 6.902 -8.298 1.00 86.19 87 ILE A N 1
ATOM 687 C CA . ILE A 1 87 ? 6.216 7.267 -9.643 1.00 86.19 87 ILE A CA 1
ATOM 688 C C . ILE A 1 87 ? 7.098 6.139 -10.191 1.00 86.19 87 ILE A C 1
ATOM 690 O O . ILE A 1 87 ? 7.922 5.575 -9.466 1.00 86.19 87 ILE A O 1
ATOM 694 N N . ARG A 1 88 ? 6.911 5.797 -11.472 1.00 83.88 88 ARG A N 1
ATOM 695 C CA . ARG A 1 88 ? 7.570 4.654 -12.114 1.00 83.88 88 ARG A CA 1
ATOM 696 C C . ARG A 1 88 ? 8.265 5.030 -13.415 1.00 83.88 88 ARG A C 1
ATOM 698 O O . ARG A 1 88 ? 7.930 6.018 -14.059 1.00 83.88 88 ARG A O 1
ATOM 705 N N . MET A 1 89 ? 9.176 4.158 -13.831 1.00 86.62 89 MET A N 1
ATOM 706 C CA . MET A 1 89 ? 9.694 4.099 -15.197 1.00 86.62 89 MET A CA 1
ATOM 707 C C . MET A 1 89 ? 9.238 2.777 -15.816 1.00 86.62 89 MET A C 1
ATOM 709 O O . MET A 1 89 ? 9.337 1.734 -15.168 1.00 86.62 89 MET A O 1
ATOM 713 N N . GLN A 1 90 ? 8.721 2.808 -17.044 1.00 85.38 90 GLN A N 1
ATOM 714 C CA . GLN A 1 90 ? 8.231 1.612 -17.735 1.00 85.38 90 GLN A CA 1
ATOM 715 C C . GLN A 1 90 ? 9.108 1.286 -18.940 1.00 85.38 90 GLN A C 1
ATOM 717 O O . GLN A 1 90 ? 9.430 2.168 -19.730 1.00 85.38 90 GLN A O 1
ATOM 722 N N . VAL A 1 91 ? 9.475 0.014 -19.105 1.00 88.44 91 VAL A N 1
ATOM 723 C CA . VAL A 1 91 ? 10.223 -0.434 -20.285 1.00 88.44 91 VAL A CA 1
ATOM 724 C C . VAL A 1 91 ? 9.362 -0.254 -21.532 1.00 88.44 91 VAL A C 1
ATOM 726 O O . VAL A 1 91 ? 8.253 -0.781 -21.607 1.00 88.44 91 VAL A O 1
ATOM 729 N N . ARG A 1 92 ? 9.890 0.483 -22.510 1.00 88.81 92 ARG A N 1
ATOM 730 C CA . ARG A 1 92 ? 9.270 0.704 -23.818 1.00 88.81 92 ARG A CA 1
ATOM 731 C C . ARG A 1 92 ? 9.770 -0.300 -24.848 1.00 88.81 92 ARG A C 1
ATOM 733 O O . ARG A 1 92 ? 8.972 -0.880 -25.576 1.00 88.81 92 ARG A O 1
ATOM 740 N N . SER A 1 93 ? 11.084 -0.468 -24.942 1.00 90.56 93 SER A N 1
ATOM 741 C CA . SER A 1 93 ? 11.713 -1.354 -25.920 1.00 90.56 93 SER A CA 1
ATOM 742 C C . SER A 1 93 ? 13.127 -1.727 -25.494 1.00 90.56 93 SER A C 1
ATOM 744 O O . SER A 1 93 ? 13.758 -1.034 -24.696 1.00 90.56 93 SER A O 1
ATOM 746 N N . ILE A 1 94 ? 13.625 -2.826 -26.052 1.00 92.69 94 ILE A N 1
ATOM 747 C CA . ILE A 1 94 ? 15.002 -3.287 -25.888 1.00 92.69 94 ILE A CA 1
ATOM 748 C C . ILE A 1 94 ? 15.657 -3.202 -27.263 1.00 92.69 94 ILE A C 1
ATOM 750 O O . ILE A 1 94 ? 15.074 -3.647 -28.249 1.00 92.69 94 ILE A O 1
ATOM 754 N N . SER A 1 95 ? 16.819 -2.567 -27.328 1.00 92.94 95 SER A N 1
ATOM 755 C CA . SER A 1 95 ? 17.596 -2.423 -28.563 1.00 92.94 95 SER A CA 1
ATOM 756 C C . SER A 1 95 ? 18.391 -3.688 -28.866 1.00 92.94 95 SER A C 1
ATOM 758 O O . SER A 1 95 ? 18.666 -4.476 -27.962 1.00 92.94 95 SER A O 1
ATOM 760 N N . ASP A 1 96 ? 18.859 -3.823 -30.106 1.00 93.31 96 ASP A N 1
ATOM 761 C CA . ASP A 1 96 ? 19.712 -4.943 -30.530 1.00 93.31 96 ASP A CA 1
ATOM 762 C C . ASP A 1 96 ? 21.049 -5.008 -29.763 1.00 93.31 96 ASP A C 1
ATOM 764 O O . ASP A 1 96 ? 21.656 -6.070 -29.653 1.00 93.31 96 ASP A O 1
ATOM 768 N N . ASP A 1 97 ? 21.495 -3.888 -29.182 1.00 94.00 97 ASP A N 1
ATOM 769 C CA . ASP A 1 97 ? 22.676 -3.801 -28.312 1.00 94.00 97 ASP A CA 1
ATOM 770 C C . ASP A 1 97 ? 22.374 -4.067 -26.821 1.00 94.00 97 ASP A C 1
ATOM 772 O O . ASP A 1 97 ? 23.237 -3.882 -25.962 1.00 94.00 97 ASP A O 1
ATOM 776 N N . GLY A 1 98 ? 21.146 -4.485 -26.496 1.00 93.00 98 GLY A N 1
ATOM 777 C CA . GLY A 1 98 ? 20.701 -4.798 -25.138 1.00 93.00 98 GLY A CA 1
ATOM 778 C C . GLY A 1 98 ? 20.321 -3.584 -24.287 1.00 93.00 98 GLY A C 1
ATOM 779 O O . GLY A 1 98 ? 19.966 -3.752 -23.118 1.00 93.00 98 GLY A O 1
ATOM 780 N N . LYS A 1 99 ? 20.356 -2.358 -24.829 1.00 93.62 99 LYS A N 1
ATOM 781 C CA . LYS A 1 99 ? 19.931 -1.166 -24.080 1.00 93.62 99 LYS A CA 1
ATOM 782 C C . LYS A 1 99 ? 18.416 -1.102 -23.932 1.00 93.62 99 LYS A C 1
ATOM 784 O O . LYS A 1 99 ? 17.669 -1.269 -24.900 1.00 93.62 99 LYS A O 1
ATOM 789 N N . ILE A 1 100 ? 17.980 -0.787 -22.715 1.00 92.56 100 ILE A N 1
ATOM 790 C CA . ILE A 1 100 ? 16.573 -0.635 -22.346 1.00 92.56 100 ILE A CA 1
ATOM 791 C C . ILE A 1 100 ? 16.166 0.826 -22.527 1.00 92.5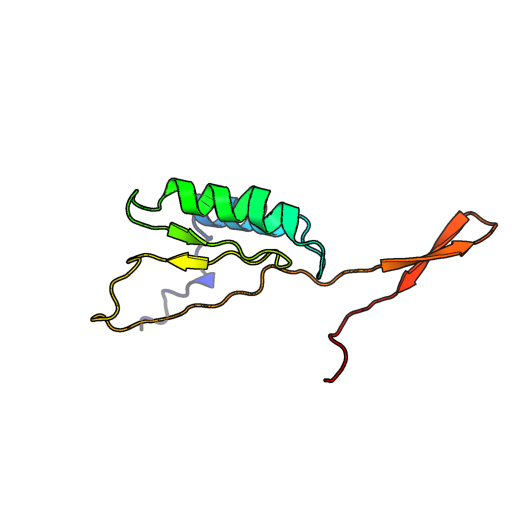6 100 ILE A C 1
ATOM 793 O O . ILE A 1 100 ? 16.708 1.719 -21.877 1.00 92.56 100 ILE A O 1
ATOM 797 N N . TRP A 1 101 ? 15.173 1.060 -23.376 1.00 89.88 101 TRP A N 1
ATOM 798 C CA . TRP A 1 101 ? 14.497 2.346 -23.478 1.00 89.88 101 TRP A CA 1
ATOM 799 C C . TRP A 1 101 ? 13.326 2.381 -22.510 1.00 89.88 101 TRP A C 1
ATOM 801 O O . TRP A 1 101 ? 12.523 1.446 -22.460 1.00 89.88 101 TRP A O 1
ATOM 811 N N . ILE A 1 102 ? 13.219 3.470 -21.757 1.00 88.62 102 ILE A N 1
ATOM 812 C CA . ILE A 1 102 ? 12.205 3.654 -20.722 1.00 88.62 102 ILE A CA 1
ATOM 813 C C . ILE A 1 102 ? 11.298 4.838 -21.051 1.00 88.62 102 ILE A C 1
ATOM 815 O O . ILE A 1 102 ? 11.751 5.855 -21.572 1.00 88.62 102 ILE A O 1
ATOM 819 N N . ASN A 1 103 ? 10.019 4.702 -20.718 1.00 84.38 103 ASN A N 1
ATOM 820 C CA . ASN A 1 103 ? 9.090 5.814 -20.620 1.00 84.38 103 ASN A CA 1
ATOM 821 C C . ASN A 1 103 ? 9.092 6.335 -19.187 1.00 84.38 103 ASN A C 1
ATOM 823 O O . ASN A 1 103 ? 8.927 5.571 -18.228 1.00 84.38 103 ASN A O 1
ATOM 827 N N . THR A 1 104 ? 9.238 7.647 -19.062 1.00 71.00 104 THR A N 1
ATOM 828 C CA . THR A 1 104 ? 9.024 8.371 -17.814 1.00 71.00 104 THR A CA 1
ATOM 829 C C . THR A 1 104 ? 7.574 8.836 -17.803 1.00 71.00 104 THR A C 1
ATOM 831 O O . THR A 1 104 ? 7.279 9.992 -18.095 1.00 71.00 104 THR A O 1
ATOM 834 N N . ASP A 1 105 ? 6.648 7.926 -17.507 1.00 61.34 105 ASP A N 1
ATOM 835 C CA . ASP A 1 105 ? 5.254 8.299 -17.258 1.00 61.34 105 ASP A CA 1
ATOM 836 C C . ASP A 1 105 ? 5.184 8.933 -15.862 1.00 61.34 105 ASP A C 1
ATOM 838 O O . ASP A 1 105 ? 4.818 8.305 -14.871 1.00 61.34 105 ASP A O 1
ATOM 842 N N . ALA A 1 106 ? 5.640 10.184 -15.772 1.00 55.00 106 ALA A N 1
ATOM 843 C CA . ALA A 1 106 ? 5.709 10.945 -14.528 1.00 55.00 106 ALA A CA 1
ATOM 844 C C . ALA A 1 106 ? 4.359 11.579 -14.141 1.00 55.00 106 ALA A C 1
ATOM 846 O O . ALA A 1 106 ? 4.242 12.165 -13.067 1.00 55.00 106 ALA A O 1
ATOM 847 N N . SER A 1 107 ? 3.335 11.475 -14.993 1.00 49.59 107 SER A N 1
ATOM 848 C CA . SER A 1 107 ? 2.049 12.141 -14.792 1.00 49.59 107 SER A CA 1
ATOM 849 C C . SER A 1 107 ? 0.898 11.408 -15.473 1.00 49.59 107 SER A C 1
ATOM 851 O O . SER A 1 107 ? 0.990 11.033 -16.640 1.00 49.59 107 SER A O 1
ATOM 853 N N . CYS A 1 108 ? -0.193 11.260 -14.719 1.00 41.53 108 CYS A N 1
ATOM 854 C CA . CYS A 1 108 ? -1.529 10.879 -15.177 1.00 41.53 108 CYS A CA 1
ATOM 855 C C . CYS A 1 108 ? -1.887 11.565 -16.521 1.00 41.53 108 CYS A C 1
ATOM 857 O O . CYS A 1 108 ? -1.599 12.760 -16.657 1.00 41.53 108 CYS A O 1
ATOM 859 N N . PRO A 1 109 ? -2.510 10.880 -17.504 1.00 40.69 109 PRO A N 1
ATOM 860 C CA . PRO A 1 109 ? -3.049 11.557 -18.682 1.00 40.69 109 PRO A CA 1
ATOM 861 C C . PRO A 1 109 ? -4.107 12.580 -18.232 1.00 40.69 109 PRO A C 1
ATOM 863 O O . PRO A 1 109 ? -4.891 12.252 -17.337 1.00 40.69 109 PRO A O 1
ATOM 866 N N . PRO A 1 110 ? -4.165 13.799 -18.801 1.00 41.88 110 PRO A N 1
ATOM 867 C CA . PRO A 1 110 ? -5.307 14.671 -18.567 1.00 41.88 110 PRO A CA 1
ATOM 868 C C . PRO A 1 110 ? -6.568 13.965 -19.083 1.00 41.88 110 PRO A C 1
ATOM 870 O O . PRO A 1 110 ? -6.575 13.447 -20.201 1.00 41.88 110 PRO A O 1
ATOM 873 N N . CYS A 1 111 ? -7.571 13.896 -18.209 1.00 34.19 111 CYS A N 1
ATOM 874 C CA . CYS A 1 111 ? -8.897 13.340 -18.452 1.00 34.19 111 CYS A CA 1
ATOM 875 C C . CYS A 1 111 ? -9.572 13.931 -19.696 1.00 34.19 111 CYS A C 1
ATOM 877 O O . CYS A 1 111 ? -9.382 15.145 -19.945 1.00 34.19 111 CYS A O 1
#